Protein AF-A0A087TY99-F1 (afdb_monomer_lite)

pLDDT: mean 75.16, std 20.58, range [39.72, 98.44]

Sequence (105 aa):
MTKKMFSHQDFIPPNSSPYCQQSLPQTWCPERGGCGPVARRNERERKRVRLVNMGFAKLRQYIPATGRPGKRLSKVETLRSAIDYIRQLRQMLRQPPEPSYYYPP

Structure (mmCIF, N/CA/C/O backbone):
data_AF-A0A087TY99-F1
#
_entry.id   AF-A0A087TY99-F1
#
loop_
_atom_site.group_PDB
_atom_site.id
_atom_site.type_symbol
_atom_site.label_atom_id
_atom_site.label_alt_id
_atom_site.label_comp_id
_atom_site.label_asym_id
_atom_site.label_entity_id
_atom_site.label_seq_id
_atom_site.pdbx_PDB_ins_code
_atom_site.Cartn_x
_atom_site.Cartn_y
_atom_site.Cartn_z
_atom_site.occupancy
_atom_site.B_iso_or_equiv
_atom_site.auth_seq_id
_atom_site.auth_comp_id
_atom_site.auth_asym_id
_atom_site.auth_atom_id
_atom_site.pdbx_PDB_model_num
ATOM 1 N N . MET A 1 1 ? 27.607 30.169 -8.033 1.00 39.72 1 MET A N 1
ATOM 2 C CA . MET A 1 1 ? 28.537 29.322 -8.814 1.00 39.72 1 MET A CA 1
ATOM 3 C C . MET A 1 1 ? 27.731 28.274 -9.566 1.00 39.72 1 MET A C 1
ATOM 5 O O . MET A 1 1 ? 26.809 27.697 -9.006 1.00 39.72 1 MET A O 1
ATOM 9 N N . THR A 1 2 ? 27.984 28.163 -10.863 1.00 42.09 2 THR A N 1
ATOM 10 C CA . THR A 1 2 ? 27.118 27.603 -11.908 1.00 42.09 2 THR A CA 1
ATOM 11 C C . THR A 1 2 ? 27.141 26.071 -11.966 1.00 42.09 2 THR A C 1
ATOM 13 O O . THR A 1 2 ? 28.185 25.442 -11.807 1.00 42.09 2 THR A O 1
ATOM 16 N N . LYS A 1 3 ? 25.972 25.460 -12.222 1.00 46.94 3 LYS A N 1
ATOM 17 C CA . LYS A 1 3 ? 25.833 24.036 -12.571 1.00 46.94 3 LYS A CA 1
ATOM 18 C C . LYS A 1 3 ? 26.612 23.769 -13.865 1.00 46.94 3 LYS A C 1
A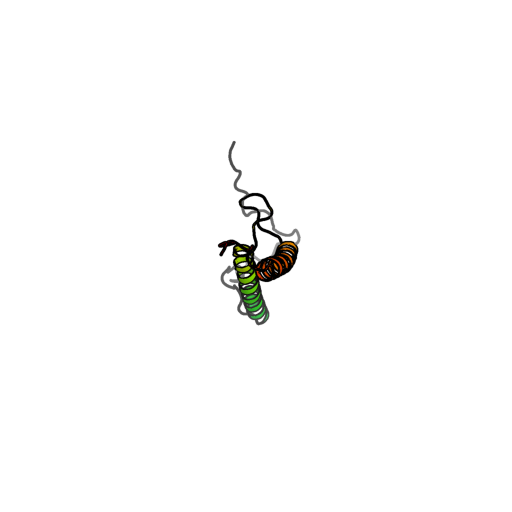TOM 20 O O . LYS A 1 3 ? 26.180 24.197 -14.932 1.00 46.94 3 LYS A O 1
ATOM 25 N N . LYS A 1 4 ? 27.747 23.066 -13.778 1.00 52.59 4 LYS A N 1
ATOM 26 C CA . LYS A 1 4 ? 28.419 22.481 -14.949 1.00 52.59 4 LYS A CA 1
ATOM 27 C C . LYS A 1 4 ? 27.480 21.441 -15.561 1.00 52.59 4 LYS A C 1
ATOM 29 O O . LYS A 1 4 ? 27.156 20.444 -14.921 1.00 52.59 4 LYS A O 1
ATOM 34 N N . MET A 1 5 ? 27.027 21.699 -16.783 1.00 52.31 5 MET A N 1
ATOM 35 C CA . MET A 1 5 ? 26.383 20.697 -17.623 1.00 52.31 5 MET A CA 1
ATOM 36 C C . MET A 1 5 ? 27.444 19.648 -17.957 1.00 52.31 5 MET A C 1
ATOM 38 O O . MET A 1 5 ? 28.466 19.976 -18.557 1.00 52.31 5 MET A O 1
ATOM 42 N N . PHE A 1 6 ? 27.253 18.413 -17.497 1.00 48.81 6 PHE A N 1
ATOM 43 C CA . PHE A 1 6 ? 28.142 17.316 -17.858 1.00 48.81 6 PHE A CA 1
ATOM 44 C C . PHE A 1 6 ? 27.784 16.888 -19.284 1.00 48.81 6 PHE A C 1
ATOM 46 O O . PHE A 1 6 ? 26.673 16.426 -19.544 1.00 48.81 6 PHE A O 1
ATOM 53 N N . SER A 1 7 ? 28.700 17.183 -20.204 1.00 45.59 7 SER A N 1
ATOM 54 C CA . SER A 1 7 ? 28.581 16.937 -21.638 1.00 45.59 7 SER A CA 1
ATOM 55 C C . SER A 1 7 ? 28.577 15.437 -21.936 1.00 45.59 7 SER A C 1
ATOM 57 O O . SER A 1 7 ? 29.178 14.636 -21.226 1.00 45.59 7 SER A O 1
ATOM 59 N N . HIS A 1 8 ? 27.891 15.060 -23.008 1.00 53.84 8 HIS A N 1
ATOM 60 C CA . HIS A 1 8 ? 27.600 13.688 -23.423 1.00 53.84 8 HIS A CA 1
ATOM 61 C C . HIS A 1 8 ? 28.788 13.026 -24.158 1.00 53.84 8 HIS A C 1
ATOM 63 O O . HIS A 1 8 ? 28.591 12.388 -25.194 1.00 53.84 8 HIS A O 1
ATOM 69 N N . GLN A 1 9 ? 30.022 13.247 -23.689 1.00 54.75 9 GLN A N 1
ATOM 70 C CA . GLN A 1 9 ? 31.216 13.099 -24.531 1.00 54.75 9 GLN A CA 1
ATOM 71 C C . GLN A 1 9 ? 32.338 12.191 -24.012 1.00 54.75 9 GLN A C 1
ATOM 73 O O . GLN A 1 9 ? 33.399 12.204 -24.611 1.00 54.75 9 GLN A O 1
ATOM 78 N N . ASP A 1 10 ? 32.117 11.339 -23.005 1.00 47.62 10 ASP A N 1
ATOM 79 C CA . ASP A 1 10 ? 33.218 10.531 -22.441 1.00 47.62 10 ASP A CA 1
ATOM 80 C C . ASP A 1 10 ? 32.866 9.060 -22.174 1.00 47.62 10 ASP A C 1
ATOM 82 O O . ASP A 1 10 ? 33.025 8.573 -21.061 1.00 47.62 10 ASP A O 1
ATOM 86 N N . PHE A 1 11 ? 32.407 8.309 -23.179 1.00 49.31 11 PHE A N 1
ATOM 87 C CA . PHE A 1 11 ? 32.476 6.839 -23.114 1.00 49.31 11 PHE A CA 1
ATOM 88 C C . PHE A 1 11 ? 32.701 6.231 -24.504 1.00 49.31 11 PHE A C 1
ATOM 90 O O . PHE A 1 11 ? 31.833 5.580 -25.082 1.00 49.31 11 PHE A O 1
ATOM 97 N N . ILE A 1 12 ? 33.899 6.445 -25.051 1.00 54.34 12 ILE A N 1
ATOM 98 C CA . ILE A 1 12 ? 34.443 5.585 -26.107 1.00 54.34 12 ILE A CA 1
ATOM 99 C C . ILE A 1 12 ? 35.316 4.536 -25.399 1.00 54.34 12 ILE A C 1
ATOM 101 O O . ILE A 1 12 ? 36.312 4.912 -24.780 1.00 54.34 12 ILE A O 1
ATOM 105 N N . PRO A 1 13 ? 34.963 3.235 -25.414 1.00 55.59 13 PRO A N 1
ATOM 106 C CA . PRO A 1 13 ? 35.815 2.208 -24.825 1.00 55.59 13 PRO A CA 1
ATOM 107 C C . PRO A 1 13 ? 37.142 2.100 -25.606 1.00 55.59 13 PRO A C 1
ATOM 109 O O . PRO A 1 13 ? 37.132 2.191 -26.838 1.00 55.59 13 PRO A O 1
ATOM 112 N N . PRO A 1 14 ? 38.282 1.868 -24.927 1.00 49.38 14 PRO A N 1
ATOM 113 C CA . PRO A 1 14 ? 39.629 2.037 -25.485 1.00 49.38 14 PRO A CA 1
ATOM 114 C C . PRO A 1 14 ? 40.087 0.914 -26.440 1.00 49.38 14 PRO A C 1
ATOM 116 O O . PRO A 1 14 ? 41.275 0.640 -26.554 1.00 49.38 14 PRO A O 1
ATOM 119 N N . ASN A 1 15 ? 39.168 0.264 -27.158 1.00 59.12 15 ASN A N 1
ATOM 120 C CA . ASN A 1 15 ? 39.509 -0.674 -28.231 1.00 59.12 15 ASN A CA 1
ATOM 121 C C . ASN A 1 15 ? 38.573 -0.505 -29.437 1.00 59.12 15 ASN A C 1
ATOM 123 O O . ASN A 1 15 ? 37.839 -1.417 -29.814 1.00 59.12 15 ASN A O 1
ATOM 127 N N . SER A 1 16 ? 38.558 0.696 -30.016 1.00 52.50 16 SER A N 1
ATOM 128 C CA . SER A 1 16 ? 37.946 0.936 -31.324 1.00 52.50 16 SER A CA 1
ATOM 129 C C . SER A 1 16 ? 39.049 1.077 -32.374 1.00 52.50 16 SER A C 1
ATOM 131 O O . SER A 1 16 ? 39.841 2.014 -32.364 1.00 52.50 16 SER A O 1
ATOM 133 N N . SER A 1 17 ? 39.120 0.072 -33.246 1.00 50.62 17 SER A N 1
ATOM 134 C CA . SER A 1 17 ? 40.008 0.001 -34.411 1.00 50.62 17 SER A CA 1
ATOM 135 C C . SER A 1 17 ? 39.810 1.210 -35.350 1.00 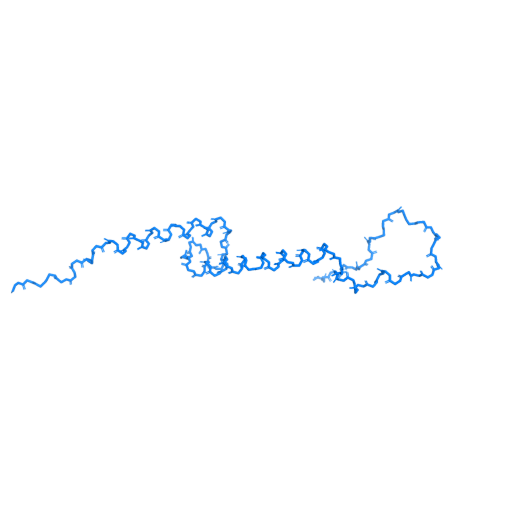50.62 17 SER A C 1
ATOM 137 O O . SER A 1 17 ? 38.667 1.644 -35.515 1.00 50.62 17 SER A O 1
ATOM 139 N N . PRO A 1 18 ? 40.859 1.738 -36.020 1.00 50.94 18 PRO A N 1
ATOM 140 C CA . PRO A 1 18 ? 40.769 2.974 -36.805 1.00 50.94 18 PRO A CA 1
ATOM 141 C C . PRO A 1 18 ? 40.081 2.820 -38.174 1.00 50.94 18 PRO A C 1
ATOM 143 O O . PRO A 1 18 ? 39.920 3.805 -38.889 1.00 50.94 18 PRO A O 1
ATOM 146 N N . TYR A 1 19 ? 39.660 1.614 -38.562 1.00 49.19 19 TYR A N 1
ATOM 147 C CA . TYR A 1 19 ? 39.033 1.352 -39.860 1.00 49.19 19 TYR A CA 1
ATOM 148 C C . TYR A 1 19 ? 37.550 1.009 -39.706 1.00 49.19 19 TYR A C 1
ATOM 150 O O . TYR A 1 19 ? 37.174 -0.158 -39.657 1.00 49.19 19 TYR A O 1
ATOM 158 N N . CYS A 1 20 ? 36.690 2.026 -39.654 1.00 51.25 20 CYS A N 1
ATOM 159 C CA . CYS A 1 20 ? 35.278 1.870 -40.019 1.00 51.25 20 CYS A CA 1
ATOM 160 C C . CYS A 1 20 ? 34.651 3.232 -40.373 1.00 51.25 20 CYS A C 1
ATOM 162 O O . CYS A 1 20 ? 33.764 3.730 -39.688 1.00 51.25 20 CYS A O 1
ATOM 164 N N . GLN A 1 21 ? 35.156 3.871 -41.433 1.00 49.09 21 GLN A N 1
ATOM 165 C CA . GLN A 1 21 ? 34.560 5.074 -42.038 1.00 49.09 21 GLN A CA 1
ATOM 166 C C . GLN A 1 21 ? 33.787 4.748 -43.326 1.00 49.09 21 GLN A C 1
ATOM 168 O O . GLN A 1 21 ? 33.845 5.486 -44.304 1.00 49.09 21 GLN A O 1
ATOM 173 N N . GLN A 1 22 ? 33.057 3.635 -43.361 1.00 49.53 22 GLN A N 1
ATOM 174 C CA . GLN A 1 22 ? 32.134 3.357 -44.461 1.00 49.53 22 GLN A CA 1
ATOM 175 C C . GLN A 1 22 ? 30.770 3.042 -43.870 1.00 49.53 22 GLN A C 1
ATOM 177 O O . GLN A 1 22 ? 30.591 2.023 -43.210 1.00 49.53 22 GLN A O 1
ATOM 182 N N . SER A 1 23 ? 29.829 3.966 -44.093 1.00 50.19 23 SER A N 1
ATOM 183 C CA . SER A 1 23 ? 28.422 3.891 -43.686 1.00 50.19 23 SER A CA 1
ATOM 184 C C . SER A 1 23 ? 28.227 3.591 -42.200 1.00 50.19 23 SER A C 1
ATOM 186 O O . SER A 1 23 ? 28.100 2.437 -41.802 1.00 50.19 23 SER A O 1
ATOM 188 N N . LEU A 1 24 ? 28.142 4.644 -41.377 1.00 51.81 24 LEU A N 1
ATOM 189 C CA . LEU A 1 24 ? 27.581 4.513 -40.032 1.00 51.81 24 LEU A CA 1
ATOM 190 C C . LEU A 1 24 ? 26.251 3.747 -40.149 1.00 51.81 24 LEU A C 1
ATOM 192 O O . LEU A 1 24 ? 25.331 4.236 -40.812 1.00 51.81 24 LEU A O 1
ATOM 196 N N . PRO A 1 25 ? 26.136 2.541 -39.569 1.00 44.25 25 PRO A N 1
ATOM 197 C CA . PRO A 1 25 ? 24.912 1.780 -39.673 1.00 44.25 25 PRO A CA 1
ATOM 198 C C . PRO A 1 25 ? 23.821 2.532 -38.912 1.00 44.25 25 PRO A C 1
ATOM 200 O O . PRO A 1 25 ? 24.067 3.123 -37.858 1.00 44.25 25 PRO A O 1
ATOM 203 N N . GLN A 1 26 ? 22.590 2.461 -39.416 1.00 47.25 26 GLN A N 1
ATOM 204 C CA . GLN A 1 26 ? 21.336 2.939 -38.806 1.00 47.25 26 GLN A CA 1
ATOM 205 C C . GLN A 1 26 ? 21.048 2.350 -37.397 1.00 47.25 26 GLN A C 1
ATOM 207 O O . GLN A 1 26 ? 19.922 2.324 -36.914 1.00 47.25 26 GLN A O 1
ATOM 212 N N . THR A 1 27 ? 22.045 1.804 -36.709 1.00 47.56 27 THR A N 1
ATOM 213 C CA . THR A 1 27 ? 21.927 1.086 -35.442 1.00 47.56 27 THR A CA 1
ATOM 214 C C . THR A 1 27 ? 22.111 1.975 -34.219 1.00 47.56 27 THR A C 1
ATOM 216 O O . THR A 1 27 ? 21.764 1.532 -33.130 1.00 47.56 27 THR A O 1
ATOM 219 N N . TRP A 1 28 ? 22.558 3.226 -34.386 1.00 45.22 28 TRP A N 1
ATOM 220 C CA . TRP A 1 28 ? 22.411 4.272 -33.362 1.00 45.22 28 TRP A CA 1
ATOM 221 C C . TRP A 1 28 ? 21.074 5.016 -33.471 1.00 45.22 28 TRP A C 1
ATOM 223 O O . TRP A 1 28 ? 20.920 6.099 -32.918 1.00 45.22 28 TRP A O 1
ATOM 233 N N . CYS A 1 29 ? 20.078 4.437 -34.150 1.00 45.72 29 CYS A N 1
ATOM 234 C CA . CYS A 1 29 ? 18.700 4.879 -33.995 1.00 45.72 29 CYS A CA 1
ATOM 235 C C . CYS A 1 29 ? 18.244 4.591 -32.552 1.00 45.72 29 CYS A C 1
ATOM 237 O O . CYS A 1 29 ? 18.142 3.418 -32.173 1.00 45.72 29 CYS A O 1
ATOM 239 N N . PRO A 1 30 ? 17.875 5.610 -31.754 1.00 47.81 30 PRO A N 1
ATOM 240 C CA . PRO A 1 30 ? 17.257 5.411 -30.445 1.00 47.81 30 PRO A CA 1
ATOM 241 C C . PRO A 1 30 ? 15.787 4.948 -30.563 1.00 47.81 30 PRO A C 1
ATOM 243 O O . PRO A 1 30 ? 15.042 4.985 -29.591 1.00 47.81 30 PRO A O 1
ATOM 246 N N . GLU A 1 31 ? 15.365 4.458 -31.734 1.00 47.12 31 GLU A N 1
ATOM 247 C CA . GLU A 1 31 ? 14.012 3.971 -32.033 1.00 47.12 31 GLU A CA 1
ATOM 248 C C . GLU A 1 31 ? 13.908 2.438 -32.078 1.00 47.12 31 GLU A C 1
ATOM 250 O O . GLU A 1 31 ? 13.091 1.863 -32.793 1.00 47.12 31 GLU A O 1
ATOM 255 N N . ARG A 1 32 ? 14.712 1.727 -31.281 1.00 50.53 32 ARG A N 1
ATOM 256 C CA . ARG A 1 32 ? 14.511 0.284 -31.057 1.00 50.53 32 ARG A CA 1
ATOM 257 C C . ARG A 1 32 ? 14.211 -0.043 -29.603 1.00 50.53 32 ARG A C 1
ATOM 259 O O . ARG A 1 32 ? 14.741 -0.988 -29.019 1.00 50.53 32 ARG A O 1
ATOM 266 N N . GLY A 1 33 ? 13.292 0.725 -29.027 1.00 53.28 33 GLY A N 1
ATOM 267 C CA . GLY A 1 33 ? 12.604 0.371 -27.793 1.00 53.28 33 GLY A CA 1
ATOM 268 C C . GLY A 1 33 ? 11.737 -0.879 -27.972 1.00 53.28 33 GLY A C 1
ATOM 269 O O . GLY A 1 33 ? 10.521 -0.794 -28.055 1.00 53.28 33 GLY A O 1
ATOM 270 N N . GLY A 1 34 ? 12.364 -2.054 -27.993 1.00 60.12 34 GLY A N 1
ATOM 271 C CA . GLY A 1 34 ? 11.736 -3.292 -27.543 1.00 60.12 34 GLY A CA 1
ATOM 272 C C . GLY A 1 34 ? 10.839 -4.042 -28.530 1.00 60.12 34 GLY A C 1
ATOM 273 O O . GLY A 1 34 ? 9.662 -4.243 -28.255 1.00 60.12 34 GLY A O 1
ATOM 274 N N . CYS A 1 35 ? 11.401 -4.606 -29.600 1.00 57.03 35 CYS A N 1
ATOM 275 C CA . CYS A 1 35 ? 10.677 -5.555 -30.463 1.00 57.03 35 CYS A CA 1
ATOM 276 C C . CYS A 1 35 ? 11.049 -7.038 -30.228 1.00 57.03 35 CYS A C 1
ATOM 278 O O . CYS A 1 35 ? 10.622 -7.913 -30.977 1.00 57.03 35 CYS A O 1
ATOM 280 N N . GLY A 1 36 ? 11.818 -7.353 -29.179 1.00 72.69 36 GLY A N 1
ATOM 281 C CA . GLY A 1 36 ? 12.196 -8.731 -28.836 1.00 72.69 36 GLY A CA 1
ATOM 282 C C . GLY A 1 36 ? 11.225 -9.413 -27.853 1.00 72.69 36 GLY A C 1
ATOM 283 O O . GLY A 1 36 ? 10.600 -8.729 -27.035 1.00 72.69 36 GLY A O 1
ATOM 284 N N . PRO A 1 37 ? 11.128 -10.760 -27.834 1.00 80.06 37 PRO A N 1
ATOM 285 C CA . PRO A 1 37 ? 10.383 -11.507 -26.809 1.00 80.06 37 PRO A CA 1
ATOM 286 C C . PRO A 1 37 ? 10.757 -11.109 -25.371 1.00 80.06 37 PRO A C 1
ATOM 288 O O . PRO A 1 37 ? 9.889 -11.009 -24.502 1.00 80.06 37 PRO A O 1
ATOM 291 N N . VAL A 1 38 ? 12.038 -10.798 -25.142 1.00 86.94 38 VAL A N 1
ATOM 292 C CA . VAL A 1 38 ? 12.567 -10.306 -23.860 1.00 86.94 38 VAL A CA 1
ATOM 293 C C . VAL A 1 38 ? 11.993 -8.935 -23.497 1.00 86.94 38 VAL A C 1
ATOM 295 O O . VAL A 1 38 ? 11.584 -8.728 -22.358 1.00 86.94 38 VAL A O 1
ATOM 298 N N . ALA A 1 39 ? 11.885 -8.015 -24.460 1.00 87.06 39 ALA A N 1
ATOM 299 C CA . ALA A 1 39 ? 11.308 -6.694 -24.225 1.00 87.06 39 ALA A CA 1
ATOM 300 C C . ALA A 1 39 ? 9.821 -6.785 -23.854 1.00 87.06 39 ALA A C 1
ATOM 302 O O . ALA A 1 39 ? 9.393 -6.178 -22.873 1.00 87.06 39 ALA A O 1
ATOM 303 N N . ARG A 1 40 ? 9.053 -7.633 -24.556 1.00 89.94 40 ARG A N 1
ATOM 304 C CA . ARG A 1 40 ? 7.650 -7.914 -24.200 1.00 89.94 40 ARG A CA 1
ATOM 305 C C . ARG A 1 40 ? 7.521 -8.530 -22.805 1.00 89.94 40 ARG A C 1
ATOM 307 O O . ARG A 1 40 ? 6.594 -8.191 -22.073 1.00 89.94 40 ARG A O 1
ATOM 314 N N . ARG A 1 41 ? 8.430 -9.436 -22.421 1.00 93.00 41 ARG A N 1
ATOM 315 C CA . ARG A 1 41 ? 8.468 -10.023 -21.069 1.00 93.00 41 ARG A CA 1
ATOM 316 C C . ARG A 1 41 ? 8.764 -8.963 -20.006 1.00 93.00 41 ARG A C 1
ATOM 318 O O . ARG A 1 41 ? 8.055 -8.905 -19.007 1.00 93.00 41 ARG A O 1
ATOM 325 N N . ASN A 1 42 ? 9.761 -8.113 -20.236 1.00 96.62 42 ASN A N 1
ATOM 326 C CA . ASN A 1 42 ? 10.126 -7.041 -19.312 1.00 96.62 42 ASN A CA 1
ATOM 327 C C . ASN A 1 42 ? 8.984 -6.031 -19.138 1.00 96.62 42 ASN A C 1
ATOM 329 O O . ASN A 1 42 ? 8.680 -5.624 -18.022 1.00 96.62 42 ASN A O 1
ATOM 333 N N . GLU A 1 43 ? 8.293 -5.678 -20.223 1.00 95.50 43 GLU A N 1
ATOM 334 C CA . GLU A 1 43 ? 7.143 -4.774 -20.161 1.00 95.50 43 GLU A CA 1
ATOM 335 C C . GLU A 1 43 ? 5.996 -5.356 -19.323 1.00 95.50 43 GLU A C 1
ATOM 337 O O . GLU A 1 43 ? 5.402 -4.662 -18.496 1.00 95.50 43 GLU A O 1
ATOM 342 N N . ARG A 1 44 ? 5.718 -6.659 -19.456 1.00 97.31 44 ARG A N 1
ATOM 343 C CA . ARG A 1 44 ? 4.751 -7.337 -18.579 1.00 97.31 44 ARG A CA 1
ATOM 344 C C . ARG A 1 44 ? 5.174 -7.278 -17.115 1.00 97.31 44 ARG A C 1
ATOM 346 O O . ARG A 1 44 ? 4.338 -6.987 -16.260 1.00 97.31 44 ARG A O 1
ATOM 353 N N . GLU A 1 45 ? 6.453 -7.505 -16.828 1.00 97.75 45 GLU A N 1
ATOM 354 C CA . GLU A 1 45 ? 6.956 -7.456 -15.455 1.00 97.75 45 GLU A CA 1
ATOM 355 C C . GLU A 1 45 ? 6.869 -6.044 -14.868 1.00 97.75 45 GLU A C 1
ATOM 357 O O . GLU A 1 45 ? 6.400 -5.869 -13.742 1.00 97.75 45 GLU A O 1
ATOM 362 N N . ARG A 1 46 ? 7.187 -5.011 -15.656 1.00 98.31 46 ARG A N 1
ATOM 363 C CA . ARG A 1 46 ? 6.984 -3.610 -15.260 1.00 98.31 46 ARG A CA 1
ATOM 364 C C . ARG A 1 46 ? 5.523 -3.321 -14.923 1.00 98.31 46 ARG A C 1
ATOM 366 O O . ARG A 1 46 ? 5.253 -2.729 -13.877 1.00 98.31 46 ARG A O 1
ATOM 373 N N . LYS A 1 47 ? 4.573 -3.772 -15.754 1.00 98.38 47 LYS A N 1
ATOM 374 C CA . LYS A 1 47 ? 3.129 -3.615 -15.489 1.00 98.38 47 LYS A CA 1
ATOM 375 C C . LYS A 1 47 ? 2.706 -4.324 -14.204 1.00 98.38 47 LYS A C 1
ATOM 377 O O . LYS A 1 47 ? 2.027 -3.721 -13.371 1.00 98.38 47 LYS A O 1
ATOM 382 N N . ARG A 1 48 ? 3.154 -5.563 -13.998 1.00 98.44 48 ARG A N 1
ATOM 383 C CA . ARG A 1 48 ? 2.872 -6.336 -12.781 1.00 98.44 48 ARG A CA 1
ATOM 384 C C . ARG A 1 48 ? 3.395 -5.619 -11.533 1.00 98.44 48 ARG A C 1
ATOM 386 O O . ARG A 1 48 ? 2.651 -5.419 -10.574 1.00 98.44 48 ARG A O 1
ATOM 393 N N . VAL A 1 49 ? 4.653 -5.176 -11.560 1.00 98.38 49 VAL A N 1
ATOM 394 C CA . VAL A 1 49 ? 5.286 -4.451 -10.446 1.00 98.38 49 VAL A CA 1
ATOM 395 C C . VAL A 1 49 ? 4.594 -3.114 -10.185 1.00 98.38 49 VAL A C 1
ATOM 397 O O . VAL A 1 49 ? 4.386 -2.758 -9.022 1.00 98.38 49 VAL A O 1
ATOM 400 N N . ARG A 1 50 ? 4.178 -2.389 -11.232 1.00 98.44 50 ARG A N 1
ATOM 401 C CA . ARG A 1 50 ? 3.393 -1.153 -11.095 1.00 98.44 50 ARG A CA 1
ATOM 402 C C . ARG A 1 50 ? 2.095 -1.403 -10.325 1.00 98.44 50 ARG A C 1
ATOM 404 O O . ARG A 1 50 ? 1.829 -0.668 -9.377 1.00 98.44 50 ARG A O 1
ATOM 411 N N . LEU A 1 51 ? 1.337 -2.446 -10.676 1.00 98.31 51 LEU A N 1
ATOM 412 C CA . LEU A 1 51 ? 0.095 -2.808 -9.978 1.00 98.31 51 LEU A CA 1
ATOM 413 C C . LEU A 1 51 ? 0.343 -3.137 -8.502 1.00 98.31 51 LEU A C 1
ATOM 415 O O . LEU A 1 51 ? -0.352 -2.617 -7.629 1.00 98.31 51 LEU A O 1
ATOM 419 N N . VAL A 1 52 ? 1.381 -3.922 -8.203 1.00 98.25 52 VAL A N 1
ATOM 420 C CA . VAL A 1 52 ? 1.760 -4.235 -6.814 1.00 98.25 52 VAL A CA 1
ATOM 421 C C . VAL A 1 52 ? 2.111 -2.962 -6.042 1.00 98.25 52 VAL A C 1
ATOM 423 O O . VAL A 1 52 ? 1.639 -2.759 -4.924 1.00 98.25 52 VAL A O 1
ATOM 426 N N . ASN A 1 53 ? 2.905 -2.069 -6.632 1.00 98.12 53 ASN A N 1
ATOM 427 C CA . ASN A 1 53 ? 3.303 -0.822 -5.981 1.00 98.12 53 ASN A CA 1
ATOM 428 C C . ASN A 1 53 ? 2.113 0.124 -5.756 1.00 98.12 53 ASN A C 1
ATOM 430 O O . ASN A 1 53 ? 2.062 0.778 -4.712 1.00 98.12 53 ASN A O 1
ATOM 434 N N . MET A 1 54 ? 1.146 0.163 -6.680 1.00 98.12 54 MET A N 1
ATOM 435 C CA . MET A 1 54 ? -0.121 0.876 -6.485 1.00 98.12 54 MET A CA 1
ATOM 436 C C . MET A 1 54 ? -0.925 0.276 -5.327 1.00 98.12 54 MET A C 1
ATOM 438 O O . MET A 1 54 ? -1.410 1.024 -4.480 1.00 98.12 54 MET A O 1
ATOM 442 N N . GLY A 1 55 ? -0.990 -1.054 -5.220 1.00 97.88 55 GLY A N 1
ATOM 443 C CA . GLY A 1 55 ? -1.613 -1.736 -4.081 1.00 97.88 55 GLY A CA 1
ATOM 444 C C . GLY A 1 55 ? -0.965 -1.357 -2.746 1.00 97.88 55 GLY A C 1
ATOM 445 O O . GLY A 1 55 ? -1.656 -0.981 -1.803 1.00 97.88 55 GLY A O 1
ATOM 446 N N . PHE A 1 56 ? 0.369 -1.340 -2.684 1.00 97.50 56 PHE A N 1
ATOM 447 C CA . PHE A 1 56 ? 1.101 -0.871 -1.504 1.00 97.50 56 PHE A CA 1
ATOM 448 C C . PHE A 1 56 ? 0.853 0.614 -1.199 1.00 97.50 56 PHE A C 1
ATOM 450 O O . PHE A 1 56 ? 0.867 1.010 -0.036 1.00 97.50 56 PHE A O 1
ATOM 457 N N . ALA A 1 57 ? 0.691 1.469 -2.212 1.00 95.50 57 ALA A N 1
ATOM 458 C CA . ALA A 1 57 ? 0.369 2.880 -2.002 1.00 95.50 57 ALA A CA 1
ATOM 459 C C . ALA A 1 57 ? -1.032 3.042 -1.398 1.00 95.50 57 ALA A C 1
ATOM 461 O O . ALA A 1 57 ? -1.173 3.749 -0.405 1.00 95.50 57 ALA A O 1
ATOM 462 N N . LYS A 1 58 ? -2.023 2.317 -1.932 1.00 96.31 58 LYS A N 1
ATOM 463 C CA . LYS A 1 58 ? -3.390 2.287 -1.401 1.00 96.31 58 LYS A CA 1
ATOM 464 C C . LYS A 1 58 ? -3.426 1.761 0.034 1.00 96.31 58 LYS A C 1
ATOM 466 O O . LYS A 1 58 ? -4.034 2.384 0.890 1.00 96.31 58 LYS A O 1
ATOM 471 N N . LEU A 1 59 ? -2.712 0.673 0.328 1.00 96.38 59 LEU A N 1
ATOM 472 C CA . LEU A 1 59 ? -2.645 0.119 1.683 1.00 96.38 59 LEU A CA 1
ATOM 473 C C . LEU A 1 59 ? -2.123 1.145 2.704 1.00 96.38 59 LEU A C 1
ATOM 475 O O . LEU A 1 59 ? -2.686 1.269 3.785 1.00 96.38 59 LEU A O 1
ATOM 479 N N . ARG A 1 60 ? -1.103 1.938 2.348 1.00 94.81 60 ARG A N 1
ATOM 480 C CA . ARG A 1 60 ? -0.560 2.982 3.237 1.00 94.81 60 ARG A CA 1
ATOM 481 C C . ARG A 1 60 ? -1.553 4.092 3.578 1.00 94.81 60 ARG A C 1
ATOM 483 O O . ARG A 1 60 ? -1.361 4.728 4.602 1.00 94.81 60 ARG A O 1
ATOM 490 N N . GLN A 1 61 ? -2.580 4.330 2.760 1.00 93.25 61 GLN A N 1
ATOM 491 C CA . GLN A 1 61 ? -3.609 5.338 3.056 1.00 93.25 61 GLN A CA 1
ATOM 492 C C . GLN A 1 61 ? -4.495 4.936 4.241 1.00 93.25 61 GLN A C 1
ATOM 494 O O . GLN A 1 61 ? -5.049 5.805 4.900 1.00 93.25 61 GLN A O 1
ATOM 499 N N . TYR A 1 62 ? -4.616 3.633 4.515 1.00 93.62 62 TYR A N 1
ATOM 500 C CA . TYR A 1 62 ? -5.440 3.104 5.605 1.00 93.62 62 TYR A CA 1
ATOM 501 C C . TYR A 1 62 ? -4.643 2.786 6.868 1.00 93.62 62 TYR A C 1
ATOM 503 O O . TYR A 1 62 ? -5.230 2.479 7.897 1.00 93.62 62 TYR A O 1
ATOM 511 N N . ILE A 1 63 ? -3.313 2.805 6.797 1.00 93.25 63 ILE A N 1
ATOM 512 C CA . ILE A 1 63 ? -2.473 2.526 7.957 1.00 93.25 63 ILE A CA 1
ATOM 513 C C . ILE A 1 63 ? -2.296 3.831 8.738 1.00 93.25 63 ILE A C 1
ATOM 515 O O . ILE A 1 63 ? -1.843 4.815 8.146 1.00 93.25 63 ILE A O 1
ATOM 519 N N . PRO A 1 64 ? -2.587 3.856 10.051 1.00 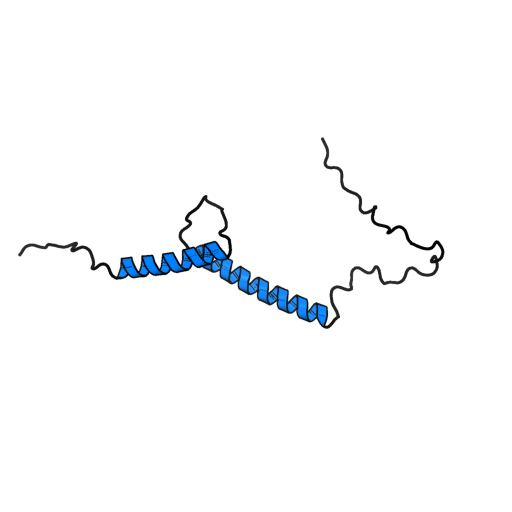8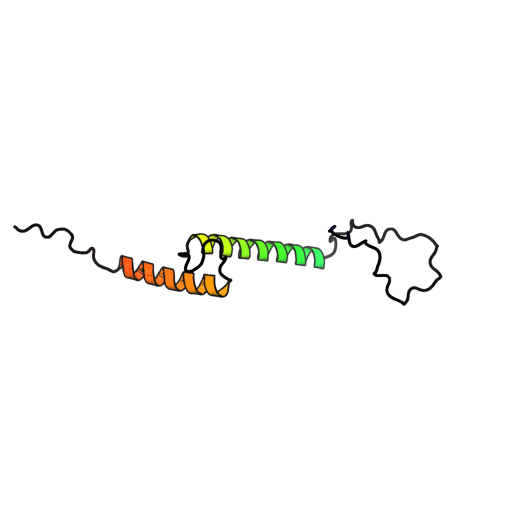8.94 64 PRO A N 1
ATOM 520 C CA . PRO A 1 64 ? -2.322 5.027 10.874 1.00 88.94 64 PRO A CA 1
ATOM 521 C C . PRO A 1 64 ? -0.828 5.359 10.816 1.00 88.94 64 PRO A C 1
ATOM 523 O O . PRO A 1 64 ? 0.030 4.502 11.040 1.00 88.94 64 PRO A O 1
ATOM 526 N N . ALA A 1 65 ? -0.506 6.599 10.450 1.00 73.19 65 ALA A N 1
ATOM 527 C CA . ALA A 1 65 ? 0.869 7.030 10.256 1.00 73.19 65 ALA A CA 1
ATOM 528 C C . ALA A 1 65 ? 1.619 7.033 11.599 1.00 73.19 65 ALA A C 1
ATOM 530 O O . ALA A 1 65 ? 1.470 7.942 12.404 1.00 73.19 65 ALA A O 1
ATOM 531 N N . THR A 1 66 ? 2.464 6.029 11.834 1.00 67.06 66 THR A N 1
ATOM 532 C CA . THR A 1 66 ? 3.289 5.904 13.050 1.00 67.06 66 THR A CA 1
ATOM 533 C C . THR A 1 66 ? 4.580 6.739 13.000 1.00 67.06 66 THR A C 1
ATOM 535 O O . THR A 1 66 ? 5.501 6.514 13.781 1.00 67.06 66 THR A O 1
ATOM 538 N N . GLY A 1 67 ? 4.700 7.692 12.067 1.00 65.31 67 GLY A N 1
ATOM 539 C CA . GLY A 1 67 ? 5.944 8.421 11.806 1.00 65.31 67 GLY A CA 1
ATOM 540 C C . GLY A 1 67 ? 5.746 9.866 11.351 1.00 65.31 67 GLY A C 1
ATOM 541 O O . GLY A 1 67 ? 4.630 10.368 11.281 1.00 65.31 67 GLY A O 1
ATOM 542 N N . ARG A 1 68 ? 6.862 10.543 11.033 1.00 70.25 68 ARG A N 1
ATOM 543 C CA . ARG A 1 68 ? 6.870 11.953 10.606 1.00 70.25 68 ARG A CA 1
ATOM 544 C C . ARG A 1 68 ? 5.933 12.183 9.409 1.00 70.25 68 ARG A C 1
ATOM 546 O O . ARG A 1 68 ? 5.937 11.352 8.492 1.00 70.25 68 ARG A O 1
ATOM 553 N N . PRO A 1 69 ? 5.206 13.315 9.364 1.00 69.44 69 PRO A N 1
ATOM 554 C CA . PRO A 1 69 ? 4.379 13.665 8.214 1.00 69.44 69 PRO A CA 1
ATOM 555 C C . PRO A 1 69 ? 5.221 13.614 6.931 1.00 69.44 69 PRO A C 1
ATOM 557 O O . PRO A 1 69 ? 6.333 14.135 6.876 1.00 69.44 69 PRO A O 1
ATOM 560 N N . GLY A 1 70 ? 4.723 12.900 5.919 1.00 74.38 70 GLY A N 1
ATOM 561 C CA . GLY A 1 70 ? 5.407 12.705 4.636 1.00 74.38 70 GLY A CA 1
ATOM 562 C C . GLY A 1 70 ? 6.376 11.514 4.556 1.00 74.38 70 GLY A C 1
ATOM 563 O O . GLY A 1 70 ? 6.810 11.171 3.453 1.00 74.38 70 GLY A O 1
ATOM 564 N N . LYS A 1 71 ? 6.695 10.818 5.660 1.00 83.69 71 LYS A N 1
ATOM 565 C CA . LYS A 1 71 ? 7.532 9.604 5.596 1.00 83.69 71 LYS A CA 1
ATOM 566 C C . LYS A 1 71 ? 6.739 8.430 5.009 1.00 83.69 71 LYS A C 1
ATOM 568 O O . LYS A 1 71 ? 5.753 7.974 5.579 1.00 83.69 71 LYS A O 1
ATOM 573 N N . ARG A 1 72 ? 7.210 7.881 3.885 1.00 87.06 72 ARG A N 1
ATOM 574 C CA . ARG A 1 72 ? 6.640 6.669 3.271 1.00 87.06 72 ARG A CA 1
ATOM 575 C C . ARG A 1 72 ? 7.192 5.417 3.957 1.00 87.06 72 ARG A C 1
ATOM 577 O O . ARG A 1 72 ? 8.402 5.214 3.969 1.00 87.06 72 ARG A O 1
ATOM 584 N N . LEU A 1 73 ? 6.307 4.557 4.462 1.00 91.31 73 LEU A N 1
ATOM 585 C CA . LEU A 1 73 ? 6.682 3.254 5.026 1.00 91.31 73 LEU A CA 1
ATOM 586 C C . LEU A 1 73 ? 7.316 2.340 3.963 1.00 91.31 73 LEU A C 1
ATOM 588 O O . LEU A 1 73 ? 6.834 2.265 2.822 1.00 91.31 73 LEU A O 1
ATOM 592 N N . SER A 1 74 ? 8.349 1.584 4.334 1.00 94.81 74 SER A N 1
ATOM 593 C CA . SER A 1 74 ? 8.881 0.494 3.505 1.00 94.81 74 SER A CA 1
ATOM 594 C C . SER A 1 74 ? 7.839 -0.618 3.316 1.00 94.81 74 SER A C 1
ATOM 596 O O . SER A 1 74 ? 6.803 -0.640 3.983 1.00 94.81 74 SER A O 1
ATOM 598 N N . LYS A 1 75 ? 8.076 -1.560 2.390 1.00 95.56 75 LYS A N 1
ATOM 599 C CA . LYS A 1 75 ? 7.137 -2.675 2.149 1.00 95.56 75 LYS A CA 1
ATOM 600 C C . LYS A 1 75 ? 6.916 -3.510 3.412 1.00 95.56 75 LYS A C 1
ATOM 602 O O . LYS A 1 75 ? 5.775 -3.787 3.757 1.00 95.56 75 LYS A O 1
ATOM 607 N N . VAL A 1 76 ? 7.994 -3.862 4.111 1.00 96.94 76 VAL A N 1
ATOM 608 C CA . VAL A 1 76 ? 7.928 -4.687 5.325 1.00 96.94 76 VAL A CA 1
ATOM 609 C C . VAL A 1 76 ? 7.225 -3.942 6.459 1.00 96.94 76 VAL A C 1
ATOM 611 O O . VAL A 1 76 ? 6.333 -4.508 7.081 1.00 96.94 76 VAL A O 1
ATOM 614 N N . GLU A 1 77 ? 7.564 -2.670 6.691 1.00 94.69 77 GLU A N 1
ATOM 615 C CA . GLU A 1 77 ? 6.872 -1.847 7.697 1.00 94.69 77 GLU A CA 1
ATOM 616 C C . GLU A 1 77 ? 5.380 -1.716 7.377 1.00 94.69 77 GLU A C 1
ATOM 618 O O . GLU A 1 77 ? 4.555 -1.914 8.257 1.00 94.69 77 GLU A O 1
ATOM 623 N N . THR A 1 78 ? 5.028 -1.478 6.106 1.00 95.69 78 THR A N 1
ATOM 624 C CA . THR A 1 78 ? 3.624 -1.395 5.663 1.00 95.69 78 THR A CA 1
ATOM 625 C C . THR A 1 78 ? 2.860 -2.674 6.018 1.00 95.69 78 THR A C 1
ATOM 627 O O . THR A 1 78 ? 1.749 -2.603 6.532 1.00 95.69 78 THR A O 1
ATOM 630 N N . LEU A 1 79 ? 3.446 -3.851 5.771 1.00 97.56 79 LEU A N 1
ATOM 631 C CA . LEU A 1 79 ? 2.793 -5.126 6.080 1.00 97.56 79 LEU A CA 1
ATOM 632 C C . LEU A 1 79 ? 2.650 -5.354 7.589 1.00 97.56 79 LEU A C 1
ATOM 634 O O . LEU A 1 79 ? 1.578 -5.758 8.033 1.00 97.56 79 LEU A O 1
ATOM 638 N N . ARG A 1 80 ? 3.694 -5.062 8.375 1.00 96.38 80 ARG A N 1
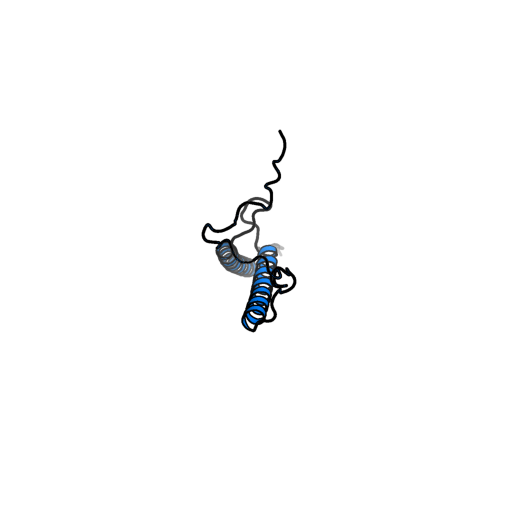ATOM 639 C CA . ARG A 1 80 ? 3.646 -5.183 9.843 1.00 96.38 80 ARG A CA 1
ATOM 640 C C . ARG A 1 80 ? 2.567 -4.274 10.431 1.00 96.38 80 ARG A C 1
ATOM 642 O O . ARG A 1 80 ? 1.669 -4.761 11.109 1.00 96.38 80 ARG A O 1
ATOM 649 N N . SER A 1 81 ? 2.579 -2.991 10.069 1.00 95.25 81 SER A N 1
ATOM 650 C CA . SER A 1 81 ? 1.594 -2.025 10.559 1.00 95.25 81 SER A CA 1
ATOM 651 C C . SER A 1 81 ? 0.165 -2.359 10.129 1.00 95.25 81 SER A C 1
ATOM 653 O O . SER A 1 81 ? -0.755 -2.151 10.911 1.00 95.25 81 SER A O 1
ATOM 655 N N . ALA A 1 82 ? -0.049 -2.916 8.931 1.00 96.75 82 ALA A N 1
ATOM 656 C CA . ALA A 1 82 ? -1.375 -3.373 8.510 1.00 96.75 82 ALA A CA 1
ATOM 657 C C . ALA A 1 82 ? -1.905 -4.518 9.389 1.00 96.75 82 ALA A C 1
ATOM 659 O O . ALA A 1 82 ? -3.068 -4.496 9.791 1.00 96.75 82 ALA A O 1
ATOM 660 N N . ILE A 1 83 ? -1.059 -5.506 9.706 1.00 97.38 83 ILE A N 1
ATOM 661 C CA . ILE A 1 83 ? -1.429 -6.628 10.583 1.00 97.38 83 ILE A CA 1
ATOM 662 C C . ILE A 1 83 ? -1.793 -6.112 11.978 1.00 97.38 83 ILE A C 1
ATOM 664 O O . ILE A 1 83 ? -2.837 -6.484 12.519 1.00 97.38 83 ILE A O 1
ATOM 668 N N . ASP A 1 84 ? -0.961 -5.238 12.542 1.00 96.06 84 ASP A N 1
ATOM 669 C CA . ASP A 1 84 ? -1.190 -4.683 13.875 1.00 96.06 84 ASP A CA 1
ATOM 670 C C . ASP A 1 84 ? -2.443 -3.809 13.914 1.00 96.06 84 ASP A C 1
ATOM 672 O O . ASP A 1 84 ? -3.229 -3.904 14.856 1.00 96.06 84 ASP A O 1
ATOM 676 N N . TYR A 1 85 ? -2.697 -3.034 12.859 1.00 96.25 85 TYR A N 1
ATOM 677 C CA . TYR A 1 85 ? -3.893 -2.206 12.777 1.00 96.25 85 TYR A CA 1
ATOM 678 C C . TYR A 1 85 ? -5.175 -3.046 12.719 1.00 96.25 85 TYR A C 1
ATOM 680 O O . TYR A 1 85 ? -6.118 -2.778 13.459 1.00 96.25 85 TYR A O 1
ATOM 688 N N . ILE A 1 86 ? -5.196 -4.132 11.936 1.00 96.56 86 ILE A N 1
ATOM 689 C CA . ILE A 1 86 ? -6.335 -5.068 11.923 1.00 96.56 86 ILE A CA 1
ATOM 690 C C . ILE A 1 86 ? -6.571 -5.666 13.319 1.00 96.56 86 ILE A C 1
ATOM 692 O O . ILE A 1 86 ? -7.722 -5.805 13.739 1.00 96.56 86 ILE A O 1
ATOM 696 N N . ARG A 1 87 ? -5.507 -6.026 14.051 1.00 96.38 87 ARG A N 1
ATOM 697 C CA . ARG A 1 87 ? -5.621 -6.551 15.425 1.00 96.38 87 ARG A CA 1
ATOM 698 C C . ARG A 1 87 ? -6.231 -5.520 16.376 1.00 96.38 87 ARG A C 1
ATOM 700 O O . ARG A 1 87 ? -7.145 -5.872 17.116 1.00 96.38 87 ARG A O 1
ATOM 707 N N . GLN A 1 88 ? -5.780 -4.269 16.310 1.00 94.88 88 GLN A N 1
ATOM 708 C CA . GLN A 1 88 ? -6.299 -3.175 17.137 1.00 94.88 88 GLN A CA 1
ATOM 709 C C . GLN A 1 88 ? -7.778 -2.901 16.851 1.00 94.88 88 GLN A C 1
ATOM 711 O O . GLN A 1 88 ? -8.583 -2.881 17.777 1.00 94.88 88 GLN A O 1
ATOM 716 N N . LEU A 1 89 ? -8.160 -2.788 15.574 1.00 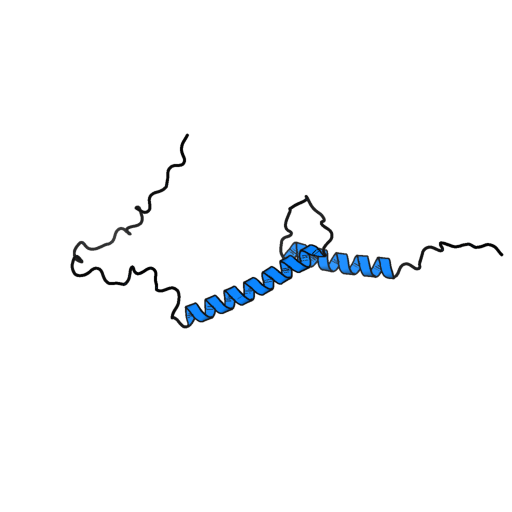95.19 89 LEU A N 1
ATOM 717 C CA . LEU A 1 89 ? -9.559 -2.588 15.182 1.00 95.19 89 LEU A CA 1
ATOM 718 C C . LEU A 1 89 ? -10.456 -3.723 15.692 1.00 95.19 89 LEU A C 1
ATOM 720 O O . LEU A 1 89 ? -11.538 -3.479 16.220 1.00 95.19 89 LEU A O 1
ATOM 724 N N . ARG A 1 90 ? -9.993 -4.976 15.598 1.00 95.88 90 ARG A N 1
ATOM 725 C CA . ARG A 1 90 ? -10.722 -6.134 16.141 1.00 95.88 90 ARG A CA 1
ATOM 726 C C . ARG A 1 90 ? -10.865 -6.087 17.661 1.00 95.88 90 ARG A C 1
ATOM 728 O O . ARG A 1 90 ? -11.874 -6.561 18.166 1.00 95.88 90 ARG A O 1
ATOM 735 N N . GLN A 1 91 ? -9.873 -5.568 18.382 1.00 94.00 91 GLN A N 1
ATOM 736 C CA . GLN A 1 91 ? -9.952 -5.404 19.834 1.00 94.00 91 GLN A CA 1
ATOM 737 C C . GLN A 1 91 ? -10.951 -4.307 20.211 1.00 94.00 91 GLN A C 1
ATOM 739 O O . GLN A 1 91 ? -11.791 -4.544 21.072 1.00 94.00 91 GLN A O 1
ATOM 744 N N . MET A 1 92 ? -10.907 -3.159 19.528 1.00 92.25 92 MET A N 1
ATOM 745 C CA . MET A 1 92 ? -11.831 -2.040 19.757 1.00 92.25 92 MET A CA 1
ATOM 746 C C . MET A 1 92 ? -13.289 -2.454 19.540 1.00 92.25 92 MET A C 1
ATOM 748 O O . MET A 1 92 ? -14.140 -2.157 20.363 1.00 92.25 92 MET A O 1
ATOM 752 N N . LEU A 1 93 ? -13.575 -3.215 18.479 1.00 91.94 93 LEU A N 1
ATOM 753 C CA . LEU A 1 93 ? -14.932 -3.700 18.191 1.00 91.94 93 LEU A CA 1
ATOM 754 C C . LEU A 1 93 ? -15.435 -4.781 19.163 1.00 91.94 93 LEU A C 1
ATOM 756 O O . LEU A 1 93 ? -16.626 -5.072 19.183 1.00 91.94 93 LEU A O 1
ATOM 760 N N . ARG A 1 94 ? -14.538 -5.427 19.918 1.00 88.62 94 ARG A N 1
ATOM 761 C CA . ARG A 1 94 ? -14.890 -6.444 20.923 1.00 88.62 94 ARG A CA 1
ATOM 762 C C . ARG A 1 94 ? -15.110 -5.859 22.309 1.00 88.62 94 ARG A C 1
ATOM 764 O O . ARG A 1 94 ? -15.610 -6.577 23.171 1.00 88.62 94 ARG A O 1
ATOM 771 N N . GLN A 1 95 ? -14.703 -4.614 22.540 1.00 79.19 95 GLN A N 1
ATOM 772 C CA . GLN A 1 95 ? -15.055 -3.941 23.777 1.00 79.19 95 GLN A CA 1
ATOM 773 C C . GLN A 1 95 ? -16.573 -3.740 23.753 1.00 79.19 95 GLN A C 1
ATOM 775 O O . GLN A 1 95 ? -17.084 -3.188 22.773 1.00 79.19 95 GLN A O 1
ATOM 780 N N . PRO A 1 96 ? -17.316 -4.240 24.760 1.00 69.50 96 PRO A N 1
ATOM 781 C CA . PRO A 1 96 ? -18.710 -3.853 24.895 1.00 69.50 96 PRO A CA 1
ATOM 782 C C . PRO A 1 96 ? -18.752 -2.322 24.935 1.00 69.50 96 PRO A C 1
ATOM 784 O O . PRO A 1 96 ? -17.795 -1.717 25.430 1.00 69.50 96 PRO A O 1
ATOM 787 N N . PRO A 1 97 ? -19.803 -1.682 24.391 1.00 67.25 97 PRO A N 1
ATOM 788 C CA . PRO A 1 97 ? -19.958 -0.252 24.593 1.00 67.25 97 PRO A CA 1
ATOM 789 C C . PRO A 1 97 ? -19.812 0.005 26.092 1.00 67.25 97 PRO A C 1
ATOM 791 O O . PRO A 1 97 ? -20.478 -0.661 26.891 1.00 67.25 97 PRO A O 1
ATOM 794 N N . GLU A 1 98 ? -18.896 0.908 26.461 1.00 66.25 98 GLU A N 1
ATOM 795 C CA . GLU A 1 98 ? -18.863 1.478 27.808 1.00 66.25 98 GLU A CA 1
ATOM 796 C C . GLU A 1 98 ? -20.319 1.749 28.198 1.00 66.25 98 GLU A C 1
ATOM 798 O O . GLU A 1 98 ? -21.043 2.302 27.360 1.00 66.25 98 GLU A O 1
ATOM 803 N N . PRO A 1 99 ? -20.797 1.309 29.375 1.00 63.62 99 PRO A N 1
ATOM 804 C CA . PRO A 1 99 ? -22.182 1.510 29.769 1.00 63.62 99 PRO A CA 1
ATOM 805 C C . PRO A 1 99 ? -22.444 3.017 29.895 1.00 63.62 99 PRO A C 1
ATOM 807 O O . PRO A 1 99 ? -22.313 3.607 30.962 1.00 63.62 99 PRO A O 1
ATOM 810 N N . SER A 1 100 ? -22.789 3.656 28.776 1.00 65.81 100 SER A N 1
ATOM 811 C CA . SER A 1 100 ? -22.952 5.104 28.652 1.00 65.81 100 SER A CA 1
ATOM 812 C C . SER A 1 100 ? -24.328 5.581 29.094 1.00 65.81 100 SER A C 1
ATOM 814 O O . SER A 1 100 ? -24.612 6.770 29.018 1.00 65.81 100 SER A O 1
ATOM 816 N N . TYR A 1 101 ? -25.163 4.684 29.617 1.00 59.12 101 TYR A N 1
ATOM 817 C CA . TYR A 1 101 ? -26.421 5.026 30.261 1.00 59.12 101 TYR A CA 1
ATOM 818 C C . TYR A 1 101 ? -26.696 4.067 31.415 1.00 59.12 101 TYR A C 1
ATOM 820 O O . TYR A 1 101 ? -27.434 3.093 31.286 1.00 59.12 101 TYR A O 1
ATOM 828 N N . TYR A 1 102 ? -26.131 4.386 32.577 1.00 61.69 102 TYR A N 1
ATOM 829 C CA . TYR A 1 102 ? -26.829 4.100 33.823 1.00 61.69 102 TYR A CA 1
ATOM 830 C C . TYR A 1 102 ? -27.990 5.101 33.899 1.00 61.69 102 TYR A C 1
ATOM 832 O O . TYR A 1 102 ? -27.803 6.240 34.321 1.00 61.69 102 TYR A O 1
ATOM 840 N N . TYR A 1 103 ? -29.164 4.712 33.400 1.00 64.25 103 TYR A N 1
ATOM 841 C CA . TYR A 1 103 ? -30.418 5.341 33.809 1.00 64.25 103 TYR A CA 1
ATOM 842 C C . TYR A 1 103 ? -30.892 4.575 35.053 1.00 64.25 103 TYR A C 1
ATOM 844 O O . TYR A 1 103 ? -31.288 3.414 34.922 1.00 64.25 103 TYR A O 1
ATOM 852 N N . PRO A 1 104 ? -30.758 5.154 36.261 1.00 62.97 104 PRO A N 1
ATOM 853 C CA . PRO A 1 104 ? -31.353 4.598 37.471 1.00 62.97 104 PRO A CA 1
ATOM 854 C C . PRO A 1 104 ? -32.895 4.688 37.386 1.00 62.97 104 PRO A C 1
ATOM 856 O O . PRO A 1 104 ? -33.400 5.425 36.536 1.00 62.97 104 PRO A O 1
ATOM 859 N N . PRO A 1 105 ? -33.609 3.894 38.207 1.00 68.94 105 PRO A N 1
ATOM 860 C CA . PRO A 1 105 ? -34.906 3.288 37.882 1.00 68.94 105 PRO A CA 1
ATOM 861 C C . PRO A 1 105 ? -36.087 4.250 37.741 1.00 68.94 105 PRO A C 1
ATOM 863 O O . PRO A 1 105 ? -36.105 5.290 38.437 1.00 68.94 105 PRO A O 1
#

InterPro domains:
  IPR011598 Myc-type, basic helix-loop-helix (bHLH) domain [PF00010] (40-90)
  IPR011598 Myc-type, basic helix-loop-helix (bHLH) domain [PS50888] (36-89)
  IPR011598 Myc-type, basic helix-loop-helix (bHLH) domain [SM00353] (42-95)
  IPR036638 Helix-loop-helix DNA-binding domain superfamily [G3DSA:4.10.280.10] (39-98)
  IPR036638 Helix-loop-helix DNA-binding domain superfamily [SSF47459] (40-96)
  IPR050283 E-box Binding Transcriptional Regulators [PTHR23349] (34-95)

Organism: Stegodyphus mimosarum (NCBI:txid407821)

Foldseek 3Di:
DDDPDDDPPPDDPPDDDPPDPDDPDPVPPPPPQDPDPVSVVVVVVVVVVVVVVVVLVVLVVPQDDPDDPPDDDDPVRSVVSSVVVVVVVVVVVPPDPDCPDPPDD

Radius of gyration: 29.15 Å; chains: 1; bounding box: 76×41×82 Å

Secondary structure (DSSP, 8-state):
-------S-----S---S---S---GGG-S--S--SHHHHHHHHHHHHHHHHHHHHHHHHHHS---SSTTPPPPHHHHHHHHHHHHHHHHHHTTSPP--------